Protein AF-A0A2G9TEW6-F1 (afdb_monomer)

Mean predicted aligned error: 16.76 Å

InterPro domains:
  IPR010480 Pepsin inhibitor-3-like repeated domain [PF06394] (20-89)
  IPR038412 Pepsin inhibitor-3 domain superfamily [G3DSA:3.30.1120.50] (28-100)
  IPR051901 Protease Inhibitor I33 [PTHR37969] (2-91)

Sequence (100 aa):
MKLVVLCVLCGIAFAAPRQKRLTVGTIAVTGGVGGSTGCVVTGNVLYANGFRLRELNPSEQQELVNYEKQVADYKAAVKQALKERQESLKSRMAGKKEKA

Foldseek 3Di:
DVVVVVVVVVVVVVPPPPPPPPPPDPPPPPDPPDWPCDWDADPQFIDHRNDTDGGDDPVVVVVVVVVVVVVVVVVVVVVVVVVVVVVVVVVVVVVVVVVD

Secondary structure (DSSP, 8-state):
-HHHHHHHHHHHHHHS-TTSS--SS----S--SS---SEEEETTEEEETTEEEEEPPHHHHHHHHHHHHHHHHHHHHHHHHHHHHHHHHHHHHHHTTTT-

Nearest PDB structures (foldseek):
  3rkl-assembly1_B  TM=4.863E-01  e=4.148E+00  Sulfolobus turreted icosahedral virus 1
  7jil-assembly1_b  TM=5.343E-01  e=8.782E+00  Flavobacterium johnsoniae

Organism: Teladorsagia circumcincta (NCBI:txid45464)

Radius of gyration: 26.25 Å; Cα contacts (8 Å, |Δi|>4): 41; chains: 1; bounding box: 40×62×58 Å

pLDDT: mean 74.44, std 18.37, range [41.94, 94.81]

Solvent-accessible surface area (backbone atoms only — not comparable to full-atom values): 6187 Å² total; per-residue (Å²): 120,73,67,62,57,53,55,52,57,54,50,58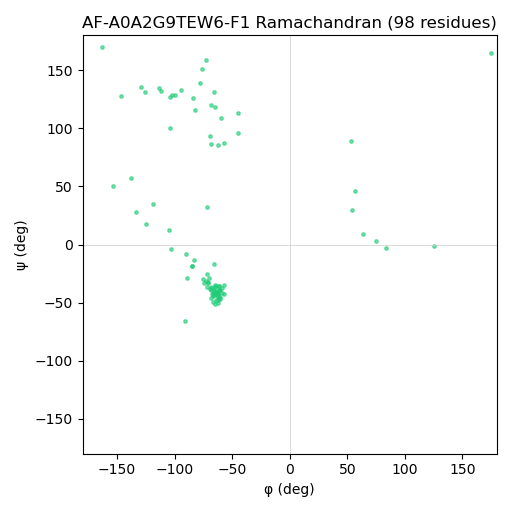,67,68,70,47,79,87,81,78,83,85,79,84,77,76,85,68,70,81,59,77,79,97,53,57,72,48,76,48,76,57,94,62,29,37,24,48,63,78,39,82,74,47,72,60,52,76,68,55,50,52,51,48,55,51,48,54,51,53,51,51,52,49,54,51,52,52,52,51,56,51,48,55,52,50,51,57,49,50,54,57,56,52,66,57,59,77,77,107

Structure (mmCIF, N/CA/C/O backbone):
data_AF-A0A2G9TEW6-F1
#
_entry.id   AF-A0A2G9TEW6-F1
#
loop_
_atom_site.group_PDB
_atom_site.id
_atom_site.type_symbol
_atom_site.label_atom_id
_atom_site.label_alt_id
_atom_site.label_comp_id
_atom_site.label_asym_id
_atom_site.label_entity_id
_atom_site.label_seq_id
_atom_site.pdbx_PDB_ins_code
_atom_site.Cartn_x
_atom_site.Cartn_y
_atom_site.Cartn_z
_atom_site.occupancy
_atom_site.B_iso_or_equiv
_atom_site.auth_seq_id
_atom_site.auth_comp_id
_atom_site.auth_asym_id
_atom_site.auth_atom_id
_atom_site.pdbx_PDB_model_num
ATOM 1 N N . MET A 1 1 ? -26.841 -52.795 30.556 1.00 53.75 1 MET A N 1
ATOM 2 C CA . MET A 1 1 ? -26.117 -52.894 29.263 1.00 53.75 1 MET A CA 1
ATOM 3 C C . MET A 1 1 ? -26.202 -51.643 28.376 1.00 53.75 1 MET A C 1
ATOM 5 O O . MET A 1 1 ? -25.300 -51.443 27.583 1.00 53.75 1 MET A O 1
ATOM 9 N N . LYS A 1 2 ? -27.203 -50.757 28.521 1.00 52.41 2 LYS A N 1
ATOM 10 C CA . LYS A 1 2 ? -27.313 -49.509 27.727 1.00 52.41 2 LYS A CA 1
ATOM 11 C C . LYS A 1 2 ? -26.339 -48.390 28.152 1.00 52.41 2 LYS A C 1
ATOM 13 O O . LYS A 1 2 ? -25.888 -47.623 27.314 1.00 52.41 2 LYS A O 1
ATOM 18 N N . LEU A 1 3 ? -25.962 -48.342 29.434 1.00 57.62 3 LEU A N 1
ATOM 19 C CA . LEU A 1 3 ? -25.036 -47.332 29.978 1.00 57.62 3 LEU A CA 1
ATOM 20 C C . LEU A 1 3 ? -23.574 -47.544 29.546 1.00 57.62 3 LEU A C 1
ATOM 22 O O . LEU A 1 3 ? -22.852 -46.579 29.334 1.00 57.62 3 LEU A O 1
ATOM 26 N N . VAL A 1 4 ? -23.154 -48.797 29.342 1.00 62.66 4 VAL A N 1
ATOM 27 C CA . VAL A 1 4 ? -21.778 -49.122 28.919 1.00 62.66 4 VAL A CA 1
ATOM 28 C C . VAL A 1 4 ? -21.525 -48.672 27.477 1.00 62.66 4 VAL A C 1
ATOM 30 O O . VAL A 1 4 ? -20.475 -48.114 27.181 1.00 62.66 4 VAL A O 1
ATOM 33 N N . VAL A 1 5 ? -22.522 -48.818 26.600 1.00 61.28 5 VAL A N 1
ATOM 34 C CA . VAL A 1 5 ? -22.452 -48.353 25.203 1.00 61.28 5 VAL A CA 1
ATOM 35 C C . VAL A 1 5 ? -22.326 -46.825 25.128 1.00 61.28 5 VAL A C 1
ATOM 37 O O . VAL A 1 5 ? -21.596 -46.302 24.289 1.00 61.28 5 VAL A O 1
ATOM 40 N N . LEU A 1 6 ? -22.976 -46.103 26.046 1.00 62.09 6 LEU A N 1
ATOM 41 C CA . LEU A 1 6 ? -22.962 -44.639 26.087 1.00 62.09 6 LEU A CA 1
ATOM 42 C C . LEU A 1 6 ? -21.603 -44.084 26.554 1.00 62.09 6 LEU A C 1
ATOM 44 O O . LEU A 1 6 ? -21.111 -43.107 25.994 1.00 62.09 6 LEU A O 1
ATOM 48 N N . CYS A 1 7 ? -20.945 -44.756 27.505 1.00 61.34 7 CYS A N 1
ATOM 49 C CA . CYS A 1 7 ? -19.591 -44.396 27.940 1.00 61.34 7 CYS A CA 1
ATOM 50 C C . CYS A 1 7 ? -18.533 -44.656 26.857 1.00 61.34 7 CYS A C 1
ATOM 52 O O . CYS A 1 7 ? -17.616 -43.851 26.692 1.00 61.34 7 CYS A O 1
ATOM 54 N N . VAL A 1 8 ? -18.679 -45.737 26.080 1.00 61.75 8 VAL A N 1
ATOM 55 C CA . VAL A 1 8 ? -17.770 -46.037 24.962 1.00 61.75 8 VAL A CA 1
ATOM 56 C C . VAL A 1 8 ? -17.900 -44.980 23.864 1.00 61.75 8 VAL A C 1
ATOM 58 O O . VAL A 1 8 ? -16.880 -44.468 23.416 1.00 61.75 8 VAL A O 1
ATOM 61 N N . LEU A 1 9 ? -19.121 -44.565 23.502 1.00 59.31 9 LEU A N 1
ATOM 62 C CA . LEU A 1 9 ? -19.362 -43.507 22.507 1.00 59.31 9 LEU A CA 1
ATOM 63 C C . LEU A 1 9 ? -18.778 -42.139 22.914 1.00 59.31 9 LEU A C 1
ATOM 65 O O . LEU A 1 9 ? -18.254 -41.417 22.066 1.00 59.31 9 LEU A O 1
ATOM 69 N N . CYS A 1 10 ? -18.792 -41.799 24.206 1.00 60.78 10 CYS A N 1
ATOM 70 C CA . CYS A 1 10 ? -18.157 -40.576 24.708 1.00 60.78 10 CYS A CA 1
ATOM 71 C C . CYS A 1 10 ? -16.618 -40.640 24.682 1.00 60.78 10 CYS A C 1
ATOM 73 O O . CYS A 1 10 ? -15.970 -39.625 24.422 1.00 60.78 10 CYS A O 1
ATOM 75 N N . GLY A 1 11 ? -16.021 -41.819 24.893 1.00 59.56 11 GLY A N 1
ATOM 76 C CA . GLY A 1 11 ? -14.566 -42.010 24.837 1.00 59.56 11 GLY A CA 1
ATOM 77 C C . GLY A 1 11 ? -13.980 -41.795 23.436 1.00 59.56 11 GLY A C 1
ATOM 78 O O . GLY A 1 11 ? -12.947 -41.143 23.284 1.00 59.56 11 GLY A O 1
ATOM 79 N N . ILE A 1 12 ? -14.680 -42.253 22.393 1.00 59.50 12 ILE A N 1
ATOM 80 C CA . ILE A 1 12 ? -14.260 -42.070 20.989 1.00 59.50 12 ILE A CA 1
ATOM 81 C C . ILE A 1 12 ? -14.367 -40.606 20.531 1.00 59.50 12 ILE A C 1
ATOM 83 O O . ILE A 1 12 ? -13.571 -40.164 19.704 1.00 59.50 12 ILE A O 1
ATOM 87 N N . ALA A 1 13 ? -15.290 -39.822 21.099 1.00 57.59 13 ALA A N 1
ATOM 88 C CA . ALA A 1 13 ? -15.391 -38.386 20.824 1.00 57.59 13 ALA A CA 1
ATOM 89 C C . ALA A 1 13 ? -14.243 -37.569 21.451 1.00 57.59 13 ALA A C 1
ATOM 91 O O . ALA A 1 13 ? -13.904 -36.499 20.944 1.00 57.59 13 ALA A O 1
ATOM 92 N N . PHE A 1 14 ? -13.632 -38.066 22.533 1.00 56.59 14 PHE A N 1
ATOM 93 C CA . PHE A 1 14 ? -12.535 -37.384 23.228 1.00 56.59 14 PHE A CA 1
ATOM 94 C C . PHE A 1 14 ? -11.149 -37.742 22.663 1.00 56.59 14 PHE A C 1
ATOM 96 O O . PHE A 1 14 ? -10.247 -36.909 22.696 1.00 56.59 14 PHE A O 1
ATOM 103 N N . ALA A 1 15 ? -10.993 -38.948 22.103 1.00 57.16 15 ALA A N 1
ATOM 104 C CA . ALA A 1 15 ? -9.741 -39.428 21.509 1.00 57.16 15 ALA A CA 1
ATOM 105 C C . ALA A 1 15 ? -9.585 -39.110 20.007 1.00 57.16 15 ALA A C 1
ATOM 107 O O . ALA A 1 15 ? -8.509 -39.313 19.443 1.00 57.16 15 ALA A O 1
ATOM 108 N N . ALA A 1 16 ? -10.626 -38.601 19.338 1.00 55.81 16 ALA A N 1
ATOM 109 C CA . ALA A 1 16 ? -10.503 -38.134 17.961 1.00 55.81 16 ALA A CA 1
ATOM 110 C C . ALA A 1 16 ? -9.567 -36.905 17.902 1.00 55.81 16 ALA A C 1
ATOM 112 O O . ALA A 1 16 ? -9.757 -35.960 18.674 1.00 55.81 16 ALA A O 1
ATOM 113 N N . PRO A 1 17 ? -8.566 -36.868 16.999 1.00 53.00 17 PRO A N 1
ATOM 114 C CA . PRO A 1 17 ? -7.609 -35.771 16.927 1.00 53.00 17 PRO A CA 1
ATOM 115 C C . PRO A 1 17 ? -8.343 -34.453 16.665 1.00 53.00 17 PRO A C 1
ATOM 117 O O . PRO A 1 17 ? -8.850 -34.186 15.574 1.00 53.00 17 PRO A O 1
ATOM 120 N N . ARG A 1 18 ? -8.379 -33.601 17.692 1.00 57.25 18 ARG A N 1
ATOM 121 C CA . ARG A 1 18 ? -9.046 -32.290 17.743 1.00 57.25 18 ARG A CA 1
ATOM 122 C C . ARG 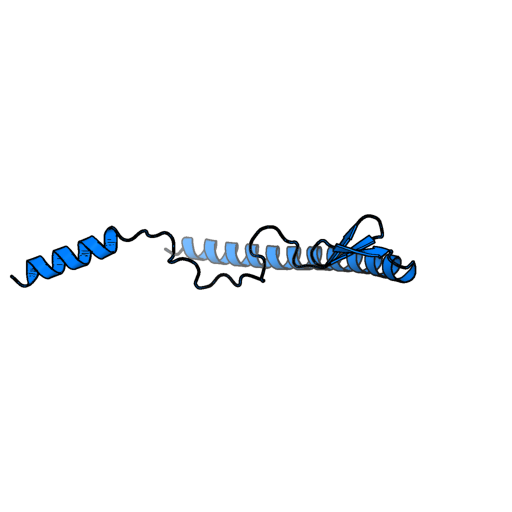A 1 18 ? -8.335 -31.223 16.890 1.00 57.25 18 ARG A C 1
ATOM 124 O O . ARG A 1 18 ? -8.308 -30.056 17.250 1.00 57.25 18 ARG A O 1
ATOM 131 N N . GLN A 1 19 ? -7.719 -31.619 15.777 1.00 52.75 19 GLN A N 1
ATOM 132 C CA . GLN A 1 19 ? -6.849 -30.775 14.948 1.00 52.75 19 GLN A CA 1
ATOM 133 C C . GLN A 1 19 ? -7.523 -30.275 13.661 1.00 52.75 19 GLN A C 1
ATOM 135 O O . GLN A 1 19 ? -6.928 -29.487 12.938 1.00 52.75 19 GLN A O 1
ATOM 140 N N . LYS A 1 20 ? -8.762 -30.688 13.351 1.00 52.69 20 LYS A N 1
ATOM 141 C CA . LYS A 1 20 ? -9.420 -30.319 12.077 1.00 52.69 20 LYS A CA 1
ATOM 142 C C . LYS A 1 20 ? -10.787 -29.640 12.212 1.00 52.69 20 LYS A C 1
ATOM 144 O O . LYS A 1 20 ? -11.539 -29.599 11.248 1.00 52.69 20 LYS A O 1
ATOM 149 N N . ARG A 1 21 ? 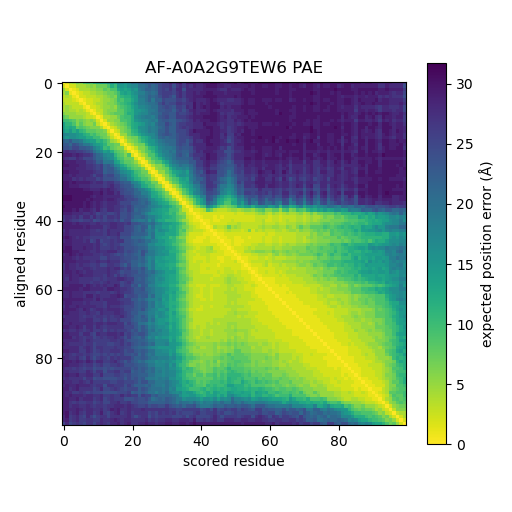-11.136 -29.101 13.388 1.00 52.16 21 ARG A N 1
ATOM 150 C CA . ARG A 1 21 ? -12.463 -28.490 13.635 1.00 52.16 21 ARG A CA 1
ATOM 151 C C . ARG A 1 21 ? -12.426 -27.001 13.999 1.00 52.16 21 ARG A C 1
ATOM 153 O O . ARG A 1 21 ? -13.252 -26.542 14.778 1.00 52.16 21 ARG A O 1
ATOM 160 N N . LEU A 1 22 ? -11.489 -26.260 13.405 1.00 50.91 22 LEU A N 1
ATOM 161 C CA . LEU A 1 22 ? -11.453 -24.792 13.397 1.00 50.91 22 LEU A CA 1
ATOM 162 C C . LEU A 1 22 ? -11.059 -24.275 12.001 1.00 50.91 22 LEU A C 1
ATOM 164 O O . LEU A 1 22 ? -10.066 -23.580 11.842 1.00 50.91 22 LEU A O 1
ATOM 168 N N . THR A 1 23 ? -11.814 -24.636 10.966 1.00 51.09 23 THR A N 1
ATOM 169 C CA . THR A 1 23 ? -11.723 -23.975 9.645 1.00 51.09 23 THR A CA 1
ATOM 170 C C . THR A 1 23 ? -13.100 -23.641 9.079 1.00 51.09 23 THR A C 1
ATOM 172 O O . THR A 1 23 ? -13.293 -23.550 7.873 1.00 51.09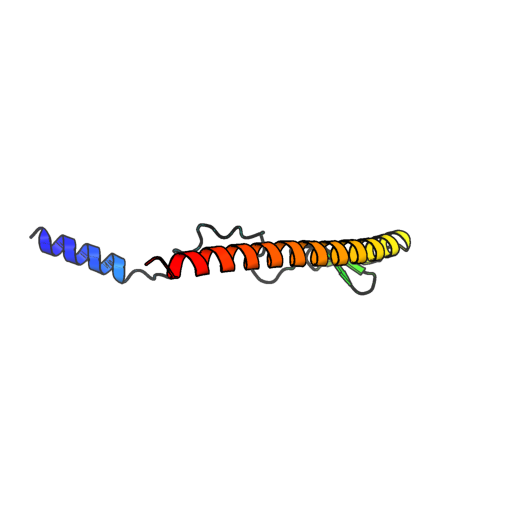 23 THR A O 1
ATOM 175 N N . VAL A 1 24 ? -14.077 -23.420 9.960 1.00 52.84 24 VAL A N 1
ATOM 176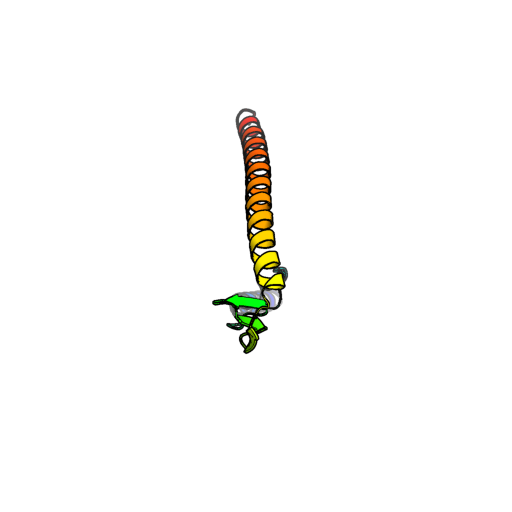 C CA . VAL A 1 24 ? -15.341 -22.786 9.587 1.00 52.84 24 VAL A CA 1
ATOM 177 C C . VAL A 1 24 ? -15.281 -21.357 10.108 1.00 52.84 24 VAL A C 1
ATOM 179 O O . VAL A 1 24 ? -15.464 -21.125 11.299 1.00 52.84 24 VAL A O 1
ATOM 182 N N . GLY A 1 25 ? -14.971 -20.414 9.216 1.00 47.62 25 GLY A N 1
ATOM 183 C CA . GLY A 1 25 ? -15.281 -19.001 9.434 1.00 47.62 25 GLY A CA 1
ATOM 184 C C . GLY A 1 25 ? -14.137 -17.995 9.343 1.00 47.62 25 GLY A C 1
ATOM 185 O O . GLY A 1 25 ? -14.412 -16.806 9.463 1.00 47.62 25 GLY A O 1
ATOM 186 N N . THR A 1 26 ? -12.886 -18.391 9.089 1.00 47.00 26 THR A N 1
ATOM 187 C CA . THR A 1 26 ? -11.937 -17.426 8.522 1.00 47.00 26 THR A CA 1
ATOM 188 C C . THR A 1 26 ? -12.186 -17.380 7.027 1.00 47.00 26 THR A C 1
ATOM 190 O O . THR A 1 26 ? -12.029 -18.371 6.317 1.00 47.00 26 THR A O 1
ATOM 193 N N . ILE A 1 27 ? -12.620 -16.215 6.555 1.00 50.62 27 ILE A N 1
ATOM 194 C CA . ILE A 1 27 ? -12.526 -15.808 5.159 1.00 50.62 27 ILE A CA 1
ATOM 195 C C . ILE A 1 27 ? -11.036 -15.887 4.818 1.00 50.62 27 ILE A C 1
ATOM 197 O O . ILE A 1 27 ? -10.277 -14.941 5.014 1.00 50.62 27 ILE A O 1
ATOM 201 N N . ALA A 1 28 ? -10.589 -17.068 4.405 1.00 41.94 28 ALA A N 1
ATOM 202 C CA . ALA A 1 28 ? -9.328 -17.232 3.731 1.00 41.94 28 ALA A CA 1
ATOM 203 C C . ALA A 1 28 ? -9.535 -16.567 2.375 1.00 41.94 28 ALA A C 1
ATOM 205 O O . ALA A 1 28 ? -10.046 -17.177 1.438 1.00 41.94 28 ALA A O 1
ATOM 206 N N . VAL A 1 29 ? -9.163 -15.288 2.291 1.00 49.03 29 VAL A N 1
ATOM 207 C CA . VAL A 1 29 ? -8.610 -14.759 1.047 1.00 49.03 29 VAL A CA 1
ATOM 208 C C . VAL A 1 29 ? -7.613 -15.819 0.609 1.00 49.03 29 VAL A C 1
ATOM 210 O O . VAL A 1 29 ? -6.690 -16.138 1.354 1.00 49.03 29 VAL A O 1
ATOM 213 N N . THR A 1 30 ? -7.915 -16.473 -0.502 1.00 46.34 30 THR A N 1
ATOM 214 C CA . THR A 1 30 ? -7.173 -17.587 -1.082 1.00 46.34 30 THR A CA 1
ATOM 215 C C . THR A 1 30 ? -5.674 -17.289 -1.064 1.00 46.34 30 THR A C 1
ATOM 217 O O . THR A 1 30 ? -5.143 -16.583 -1.917 1.00 46.34 30 THR A O 1
ATOM 220 N N . GLY A 1 31 ? -5.016 -17.803 -0.034 1.00 46.56 31 GLY A N 1
ATOM 221 C CA . GLY A 1 31 ? -3.613 -17.603 0.302 1.00 46.56 31 GLY A CA 1
ATOM 222 C C . GLY A 1 31 ? -3.146 -18.815 1.097 1.00 46.56 31 GLY A C 1
ATOM 223 O O . GLY A 1 31 ? -2.644 -18.702 2.211 1.00 46.56 31 GLY A O 1
ATOM 224 N N . GLY A 1 32 ? -3.417 -20.005 0.557 1.00 42.94 32 GLY A N 1
ATOM 225 C CA . GLY A 1 32 ? -2.780 -21.225 1.018 1.00 42.94 32 GLY A CA 1
ATOM 226 C C . GLY A 1 32 ? -1.303 -21.169 0.644 1.00 42.94 32 GLY A C 1
ATOM 227 O O . GLY A 1 32 ? -0.978 -21.075 -0.530 1.00 42.94 32 GLY A O 1
ATOM 228 N N . VAL A 1 33 ? -0.439 -21.226 1.657 1.00 45.53 33 VAL A N 1
ATOM 229 C CA . VAL A 1 33 ? 0.963 -21.662 1.575 1.00 45.53 33 VAL A CA 1
ATOM 230 C C . VAL A 1 33 ? 1.810 -20.937 0.512 1.00 45.53 33 VAL A C 1
ATOM 232 O O . VAL A 1 33 ? 1.990 -21.401 -0.605 1.00 45.53 33 VAL A O 1
ATOM 235 N N . GLY A 1 34 ? 2.421 -19.818 0.907 1.00 50.16 34 GLY A N 1
ATOM 236 C CA . GLY A 1 34 ? 3.718 -19.389 0.362 1.00 50.16 34 GLY A CA 1
ATOM 237 C C . GLY A 1 34 ? 3.760 -18.785 -1.047 1.00 50.16 34 GLY A C 1
ATOM 238 O O . GLY A 1 34 ? 4.847 -18.455 -1.507 1.00 50.16 34 GLY A O 1
ATOM 239 N N . GLY A 1 35 ? 2.628 -18.595 -1.723 1.00 49.50 35 GLY A N 1
ATOM 240 C CA . GLY A 1 35 ? 2.547 -17.805 -2.953 1.00 49.50 35 GLY A CA 1
ATOM 241 C C . GLY A 1 35 ? 1.928 -16.444 -2.664 1.00 49.50 35 GLY A C 1
ATOM 242 O O . GLY A 1 35 ? 0.847 -16.385 -2.086 1.00 49.50 35 GLY A O 1
ATOM 243 N N . SER A 1 36 ? 2.582 -15.347 -3.057 1.00 53.56 36 SER A N 1
ATOM 244 C CA . SER A 1 36 ? 1.921 -14.037 -3.129 1.00 53.56 36 SER A CA 1
ATOM 245 C C . SER A 1 36 ? 0.799 -14.117 -4.162 1.00 53.56 36 SER A C 1
ATOM 247 O O . SER A 1 36 ? 1.025 -13.802 -5.323 1.00 53.56 36 SER A O 1
ATOM 249 N N . THR A 1 37 ? -0.399 -14.558 -3.781 1.00 58.66 37 THR A N 1
ATOM 250 C CA . THR A 1 37 ? -1.608 -14.346 -4.579 1.00 58.66 37 THR A CA 1
ATOM 251 C C . THR A 1 37 ? -1.915 -12.855 -4.546 1.00 58.66 37 THR A C 1
ATOM 253 O O . THR A 1 37 ? -2.612 -12.345 -3.672 1.00 58.66 37 THR A O 1
ATOM 256 N N . GLY A 1 38 ? -1.288 -12.132 -5.465 1.00 74.69 38 GLY A N 1
ATOM 257 C CA . GLY A 1 38 ? -1.336 -10.685 -5.539 1.00 74.69 38 GLY A CA 1
ATOM 258 C C . GLY A 1 38 ? -0.413 -10.141 -6.622 1.00 74.69 38 GLY A C 1
ATOM 259 O O . GLY A 1 38 ? 0.465 -10.838 -7.140 1.00 74.69 38 GLY A O 1
ATOM 260 N N . CYS A 1 39 ? -0.634 -8.874 -6.950 1.00 85.69 39 CYS A N 1
ATOM 261 C CA . CYS A 1 39 ? 0.255 -8.089 -7.790 1.00 85.69 39 CYS A CA 1
ATOM 262 C C . CYS A 1 39 ? 1.126 -7.215 -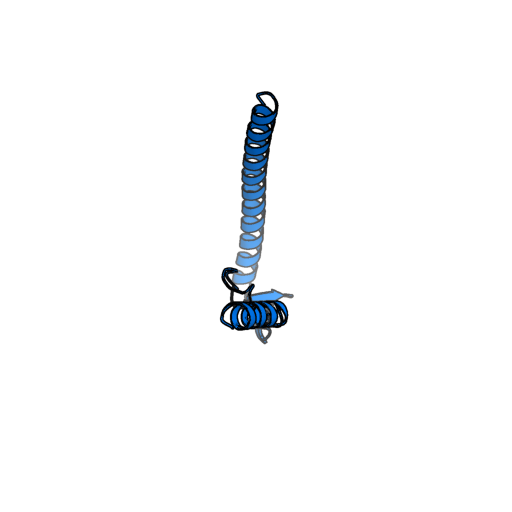6.887 1.00 85.69 39 CYS A C 1
ATOM 264 O O . CYS A 1 39 ? 0.605 -6.512 -6.021 1.00 85.69 39 CYS A O 1
ATOM 266 N N . VAL A 1 40 ? 2.441 -7.263 -7.078 1.00 88.38 40 VAL A N 1
ATOM 267 C CA . VAL A 1 40 ? 3.410 -6.481 -6.307 1.00 88.38 40 VAL A CA 1
ATOM 268 C C . VAL A 1 40 ? 4.332 -5.763 -7.276 1.00 88.38 40 VAL A C 1
ATOM 270 O O . VAL A 1 40 ? 4.807 -6.353 -8.243 1.00 88.38 40 VAL A O 1
ATOM 273 N N . VAL A 1 41 ? 4.592 -4.487 -7.013 1.00 90.19 41 VAL A N 1
ATOM 274 C CA . VAL A 1 41 ? 5.588 -3.710 -7.750 1.00 90.19 41 VAL A CA 1
ATOM 275 C C . VAL A 1 41 ? 6.841 -3.601 -6.892 1.00 90.19 41 VAL A C 1
ATOM 277 O O . VAL A 1 41 ? 6.771 -3.252 -5.716 1.00 90.19 41 VAL A O 1
ATOM 280 N N . THR A 1 42 ? 8.003 -3.933 -7.447 1.00 87.06 42 THR A N 1
ATOM 281 C CA . THR A 1 42 ? 9.291 -3.802 -6.752 1.00 87.06 42 THR A CA 1
ATOM 282 C C . THR A 1 42 ? 10.373 -3.447 -7.758 1.00 87.06 42 THR A C 1
ATOM 284 O O . THR A 1 42 ? 10.507 -4.119 -8.777 1.00 87.06 42 THR A O 1
ATOM 287 N N . GLY A 1 43 ? 11.138 -2.386 -7.486 1.00 84.56 43 GLY A N 1
ATOM 288 C CA . GLY A 1 43 ? 12.240 -1.964 -8.357 1.00 84.56 43 GLY A CA 1
ATOM 289 C C . GLY A 1 43 ? 11.799 -1.686 -9.796 1.00 84.56 43 GLY A C 1
ATOM 290 O O . GLY A 1 43 ? 12.426 -2.175 -10.726 1.00 84.56 43 GLY A O 1
ATOM 291 N N . ASN A 1 44 ? 10.691 -0.957 -9.970 1.00 90.06 44 ASN A N 1
ATOM 292 C CA . ASN A 1 44 ? 10.067 -0.661 -11.266 1.00 90.06 44 ASN A CA 1
ATOM 293 C C . ASN A 1 44 ? 9.523 -1.877 -12.045 1.00 90.06 44 ASN A C 1
ATOM 295 O O . ASN A 1 44 ? 9.126 -1.749 -13.198 1.00 90.06 44 ASN A O 1
ATOM 299 N N . VAL A 1 45 ? 9.474 -3.063 -11.440 1.00 91.06 45 VAL A N 1
ATOM 300 C CA . VAL A 1 45 ? 8.992 -4.282 -12.093 1.00 91.06 45 VAL A CA 1
ATOM 301 C C . VAL A 1 45 ? 7.679 -4.724 -11.461 1.00 91.06 45 VAL A C 1
ATOM 303 O O . VAL A 1 45 ? 7.565 -4.800 -10.237 1.00 91.06 45 VAL A O 1
ATOM 306 N N . LEU A 1 46 ? 6.695 -5.037 -12.304 1.00 89.94 46 LEU A N 1
ATOM 307 C CA . LEU A 1 46 ? 5.434 -5.646 -11.908 1.00 89.94 46 LEU A CA 1
ATOM 308 C C . LEU A 1 46 ? 5.596 -7.164 -11.815 1.00 89.94 46 LEU A C 1
ATOM 310 O O . LEU A 1 46 ? 5.975 -7.830 -12.785 1.00 89.94 46 LEU A O 1
ATOM 314 N N . TYR A 1 47 ? 5.230 -7.701 -10.660 1.00 89.88 47 TYR A N 1
ATOM 315 C CA . TYR A 1 47 ? 5.123 -9.125 -10.400 1.00 89.88 47 TYR A CA 1
ATOM 316 C C . TYR A 1 47 ? 3.662 -9.489 -10.164 1.00 89.88 47 TYR A C 1
ATOM 318 O O . TYR A 1 47 ? 2.981 -8.813 -9.397 1.00 89.88 47 TYR A O 1
ATOM 326 N N . ALA A 1 48 ? 3.181 -10.571 -10.770 1.00 88.19 48 ALA A N 1
ATOM 327 C CA . ALA A 1 48 ? 1.886 -11.155 -10.425 1.00 88.19 48 ALA A CA 1
ATOM 328 C C . ALA A 1 48 ? 2.071 -12.623 -10.084 1.00 88.19 48 ALA A C 1
ATOM 330 O O . ALA A 1 48 ? 2.724 -13.357 -10.827 1.00 88.19 48 ALA A O 1
ATOM 331 N N . ASN A 1 49 ? 1.514 -13.054 -8.953 1.00 85.19 49 ASN A N 1
ATOM 332 C CA . ASN A 1 49 ? 1.647 -14.434 -8.479 1.00 85.19 49 ASN A CA 1
ATOM 333 C C . ASN A 1 49 ? 3.114 -14.898 -8.366 1.00 85.19 49 ASN A C 1
ATOM 335 O O . ASN A 1 49 ? 3.417 -16.073 -8.546 1.00 85.19 49 ASN A O 1
ATOM 339 N N . GLY A 1 50 ? 4.032 -13.959 -8.103 1.00 81.69 50 GLY A N 1
ATOM 340 C CA . GLY A 1 50 ? 5.476 -14.206 -8.030 1.00 81.69 50 GLY A CA 1
ATOM 341 C C . GLY A 1 50 ? 6.224 -14.203 -9.371 1.00 81.69 50 GLY A C 1
ATOM 342 O O . GLY A 1 50 ? 7.448 -14.296 -9.367 1.00 81.69 50 GLY A O 1
ATOM 343 N N . PHE A 1 51 ? 5.545 -14.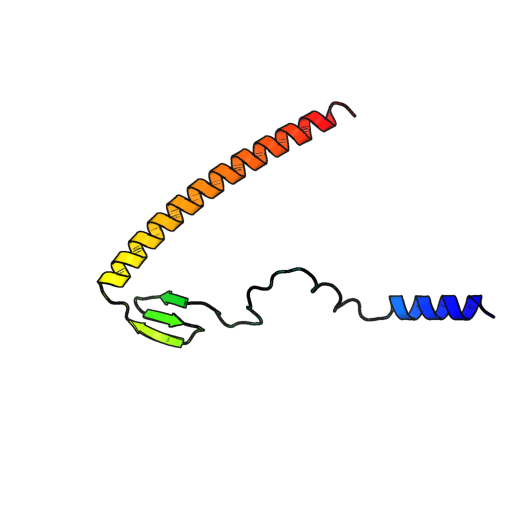047 -10.510 1.00 85.94 51 PHE A N 1
ATOM 344 C CA . PHE A 1 51 ? 6.187 -13.996 -11.827 1.00 85.94 51 PHE A CA 1
ATOM 345 C C . PHE A 1 51 ? 6.463 -12.562 -12.268 1.00 85.94 51 PHE A C 1
ATOM 347 O O . PHE A 1 51 ? 5.565 -11.721 -12.212 1.00 85.94 51 PHE A O 1
ATOM 354 N N . ARG A 1 52 ? 7.682 -12.292 -12.761 1.00 89.69 52 ARG A N 1
ATOM 355 C CA . ARG A 1 52 ? 8.015 -11.025 -13.430 1.00 89.69 52 ARG A CA 1
ATOM 356 C C . ARG A 1 52 ? 7.198 -10.914 -14.711 1.00 89.69 52 ARG A C 1
ATOM 358 O O . ARG A 1 52 ? 7.376 -11.716 -15.622 1.00 89.69 52 ARG A O 1
ATOM 365 N N . LEU A 1 53 ? 6.350 -9.897 -14.787 1.00 88.94 53 LEU A N 1
ATOM 366 C CA . LEU A 1 53 ? 5.570 -9.595 -15.982 1.00 88.94 53 LEU A CA 1
ATOM 367 C C . LEU A 1 53 ? 6.334 -8.627 -16.880 1.00 88.94 53 LEU A C 1
ATOM 369 O O . LEU A 1 53 ? 6.730 -8.971 -17.989 1.00 88.94 53 LEU A O 1
ATOM 373 N N . ARG A 1 54 ? 6.541 -7.402 -16.391 1.00 92.94 54 ARG A N 1
ATOM 374 C CA . ARG A 1 54 ? 7.143 -6.305 -17.155 1.00 92.94 54 ARG A CA 1
ATOM 375 C C . ARG A 1 54 ? 7.618 -5.182 -16.244 1.00 92.94 54 ARG A C 1
ATOM 377 O O . ARG A 1 54 ? 7.283 -5.154 -15.063 1.00 92.94 54 ARG A O 1
ATOM 384 N N . GLU A 1 55 ? 8.357 -4.247 -16.821 1.00 92.75 55 GLU A N 1
ATOM 385 C CA . GLU A 1 55 ? 8.643 -2.963 -16.184 1.00 92.75 55 GLU A CA 1
ATOM 386 C C . GLU A 1 55 ? 7.435 -2.024 -16.260 1.00 92.75 55 GLU A C 1
ATOM 388 O O . GLU A 1 55 ? 6.599 -2.130 -17.167 1.00 92.75 55 GLU A O 1
ATOM 393 N N . LEU A 1 56 ? 7.321 -1.140 -15.269 1.00 90.50 56 LEU A N 1
ATOM 394 C CA . LEU A 1 56 ? 6.317 -0.087 -15.245 1.00 90.50 56 LEU A CA 1
ATOM 395 C C . LEU A 1 56 ? 6.731 1.049 -16.171 1.00 90.50 56 LEU A C 1
ATOM 397 O O . LEU A 1 56 ? 7.882 1.503 -16.169 1.00 90.50 56 LEU A O 1
ATOM 401 N N . ASN A 1 57 ? 5.741 1.559 -16.892 1.00 94.00 57 ASN A N 1
ATOM 402 C CA . ASN A 1 57 ? 5.896 2.759 -17.692 1.00 94.00 57 ASN A CA 1
ATOM 403 C C . ASN A 1 57 ? 5.965 4.007 -16.793 1.00 94.00 57 ASN A C 1
ATOM 405 O O . ASN A 1 57 ? 5.454 3.990 -15.670 1.00 94.00 57 ASN A O 1
ATOM 409 N N . PRO A 1 58 ? 6.524 5.129 -17.283 1.00 92.31 58 PRO A N 1
ATOM 410 C CA . PRO A 1 58 ? 6.649 6.357 -16.494 1.00 92.31 58 PRO A CA 1
ATOM 411 C C . PRO A 1 58 ? 5.314 6.896 -15.958 1.00 92.31 58 PRO A C 1
ATOM 413 O O . PRO A 1 58 ? 5.260 7.416 -14.845 1.00 92.31 58 PRO A O 1
ATOM 416 N N . SER A 1 59 ? 4.224 6.740 -16.715 1.00 93.06 59 SER A N 1
ATOM 417 C CA . SER A 1 59 ? 2.878 7.127 -16.271 1.00 93.06 59 SER A CA 1
ATOM 418 C C . SER A 1 59 ? 2.395 6.283 -15.087 1.00 93.06 59 SER A C 1
ATOM 420 O O . SER A 1 59 ? 1.879 6.817 -14.112 1.00 93.06 59 SER A O 1
ATOM 422 N N . GLU A 1 60 ? 2.630 4.971 -15.126 1.00 89.56 60 GLU A N 1
ATOM 423 C CA . GLU A 1 60 ? 2.220 4.029 -14.076 1.00 89.56 60 GLU A CA 1
ATOM 424 C C . GLU A 1 60 ? 3.045 4.209 -12.800 1.00 89.56 60 GLU A C 1
ATOM 426 O O . GLU A 1 60 ? 2.540 4.036 -11.694 1.00 89.56 60 GLU A O 1
ATOM 431 N N . GLN A 1 61 ? 4.314 4.600 -12.938 1.00 90.69 61 GLN A N 1
ATOM 432 C CA . GLN A 1 61 ? 5.139 4.997 -11.798 1.00 90.69 61 GLN A CA 1
ATOM 433 C C . GLN A 1 61 ? 4.553 6.233 -11.104 1.00 90.69 61 GLN A C 1
ATOM 435 O O . GLN A 1 61 ? 4.478 6.272 -9.878 1.00 90.69 61 GLN A O 1
ATOM 440 N N . GLN A 1 62 ? 4.088 7.224 -11.871 1.00 93.00 62 GLN A N 1
ATOM 441 C CA . GLN A 1 62 ? 3.406 8.397 -11.316 1.00 93.00 62 GLN A CA 1
ATOM 442 C C . GLN A 1 62 ? 2.100 8.029 -10.606 1.00 93.00 62 GLN A C 1
ATOM 444 O O . GLN A 1 62 ? 1.826 8.529 -9.513 1.00 93.00 62 GLN A O 1
ATOM 449 N N . GLU A 1 63 ? 1.310 7.128 -11.189 1.00 90.94 63 GLU A N 1
ATOM 450 C CA . GLU A 1 63 ? 0.100 6.603 -10.552 1.00 90.94 63 GLU A CA 1
ATOM 451 C C . GLU A 1 63 ? 0.411 5.872 -9.244 1.00 90.94 63 GLU A C 1
ATOM 453 O O . GLU A 1 63 ? -0.305 6.062 -8.262 1.00 90.94 63 GLU A O 1
ATOM 458 N N . LEU A 1 64 ? 1.506 5.106 -9.193 1.00 90.25 64 LEU A N 1
ATOM 459 C CA . LEU A 1 64 ? 1.932 4.407 -7.983 1.00 90.25 64 LEU A CA 1
ATOM 460 C C . LEU A 1 64 ? 2.265 5.386 -6.850 1.00 90.25 64 LEU A C 1
ATOM 462 O O . LEU A 1 64 ? 1.799 5.192 -5.730 1.00 90.25 64 LEU A O 1
ATOM 466 N N . VAL A 1 65 ? 2.988 6.475 -7.137 1.00 91.81 65 VAL A N 1
ATOM 467 C CA . VAL A 1 65 ? 3.294 7.514 -6.133 1.00 91.81 65 VAL A CA 1
ATOM 468 C C . VAL A 1 65 ? 2.014 8.182 -5.622 1.00 91.81 65 VAL A C 1
ATOM 470 O O . VAL A 1 65 ? 1.844 8.397 -4.418 1.00 91.81 65 VAL A O 1
ATOM 473 N N . ASN A 1 66 ? 1.078 8.487 -6.522 1.00 94.69 66 ASN A N 1
ATOM 474 C CA . ASN A 1 66 ? -0.209 9.066 -6.140 1.00 94.69 66 ASN A CA 1
ATOM 475 C C . ASN A 1 66 ? -1.028 8.100 -5.274 1.00 94.69 66 ASN A C 1
ATOM 477 O O . ASN A 1 66 ? -1.604 8.509 -4.264 1.00 94.69 66 ASN A O 1
ATOM 481 N N . TYR A 1 67 ? -1.046 6.819 -5.639 1.00 92.06 67 TYR A N 1
ATOM 482 C CA . TYR A 1 67 ? -1.703 5.768 -4.875 1.00 92.06 67 TYR A CA 1
ATOM 483 C C . TYR A 1 67 ? -1.094 5.620 -3.477 1.00 92.06 67 TYR A C 1
ATOM 485 O O . TYR A 1 67 ? -1.830 5.588 -2.491 1.00 92.06 67 TYR A O 1
ATOM 493 N N . GLU A 1 68 ? 0.235 5.596 -3.355 1.00 90.50 68 GLU A N 1
ATOM 494 C CA . GLU A 1 68 ? 0.923 5.516 -2.061 1.00 90.50 68 GLU A CA 1
ATOM 495 C C . GLU A 1 68 ? 0.520 6.658 -1.126 1.00 90.50 68 GLU A C 1
ATOM 497 O O . GLU A 1 68 ? 0.222 6.421 0.050 1.00 90.50 68 GLU A O 1
ATOM 502 N N . LYS A 1 69 ? 0.427 7.881 -1.661 1.00 94.81 69 LYS A N 1
ATOM 503 C CA . LYS A 1 69 ? -0.033 9.050 -0.909 1.00 94.81 69 LYS A CA 1
ATOM 504 C C . LYS A 1 69 ? -1.477 8.887 -0.430 1.00 94.81 69 LYS A C 1
ATOM 506 O O . LYS A 1 69 ? -1.750 9.029 0.759 1.00 94.81 69 LYS A O 1
ATOM 511 N N . GLN A 1 70 ? -2.390 8.514 -1.326 1.00 93.94 70 GLN A N 1
ATOM 512 C CA . GLN A 1 70 ? -3.803 8.317 -0.983 1.00 93.94 70 GLN A CA 1
ATOM 513 C C . GLN A 1 70 ? -3.999 7.205 0.052 1.00 93.94 70 GLN A C 1
ATOM 515 O O . GLN A 1 70 ? -4.808 7.337 0.971 1.00 93.94 70 GLN A O 1
ATOM 520 N N . VAL A 1 71 ? -3.239 6.114 -0.054 1.00 92.38 71 VAL A N 1
ATOM 521 C CA . VAL A 1 71 ? -3.287 5.020 0.920 1.00 92.38 71 VAL A CA 1
ATOM 522 C C . VAL A 1 71 ? -2.742 5.460 2.276 1.00 92.38 71 VAL A C 1
ATOM 524 O O . VAL A 1 71 ? -3.278 5.034 3.302 1.00 92.38 71 VAL A O 1
ATOM 527 N N . ALA A 1 72 ? -1.696 6.288 2.315 1.00 94.38 72 ALA A N 1
ATOM 528 C CA . ALA A 1 72 ? -1.177 6.837 3.564 1.00 94.38 72 ALA A CA 1
ATOM 529 C C . ALA A 1 72 ? -2.229 7.713 4.265 1.00 94.38 72 ALA A C 1
ATOM 531 O O . ALA A 1 72 ? -2.514 7.489 5.447 1.00 94.38 72 ALA A O 1
ATOM 532 N N . ASP A 1 73 ? -2.865 8.619 3.521 1.00 94.69 73 ASP A N 1
ATOM 533 C CA . ASP A 1 73 ? -3.918 9.505 4.027 1.00 94.69 73 ASP A CA 1
ATOM 534 C C . ASP A 1 73 ? -5.133 8.703 4.516 1.00 94.69 73 ASP A C 1
ATOM 536 O O . ASP A 1 73 ? -5.620 8.895 5.634 1.00 94.69 73 ASP A O 1
ATOM 540 N N . TYR A 1 74 ? -5.570 7.714 3.732 1.00 93.62 74 TYR A N 1
ATOM 541 C CA . TYR A 1 74 ? -6.659 6.817 4.110 1.00 93.62 74 TYR A CA 1
ATOM 542 C C . TYR A 1 74 ? -6.339 6.028 5.387 1.00 93.62 74 TYR A C 1
ATOM 544 O O . TYR A 1 74 ? -7.152 5.970 6.312 1.00 93.62 74 TYR A O 1
ATOM 552 N N . LYS A 1 75 ? -5.135 5.448 5.492 1.00 91.88 75 LYS A N 1
ATOM 553 C CA . LYS A 1 75 ? -4.700 4.721 6.697 1.00 91.88 75 LYS A CA 1
ATOM 554 C C . LYS A 1 75 ? -4.664 5.629 7.925 1.00 91.88 75 LYS A C 1
ATOM 556 O O . LYS A 1 75 ? -4.973 5.158 9.023 1.00 91.88 75 LYS A O 1
ATOM 561 N N . ALA A 1 76 ? -4.286 6.897 7.766 1.00 93.94 76 ALA A N 1
ATOM 562 C CA . ALA A 1 76 ? -4.294 7.872 8.850 1.00 93.94 76 ALA A CA 1
ATOM 563 C C . ALA A 1 76 ? -5.726 8.175 9.321 1.00 93.94 76 ALA A C 1
ATOM 565 O O . ALA A 1 76 ? -6.007 8.043 10.515 1.00 93.94 76 ALA A O 1
ATOM 566 N N . ALA A 1 77 ? -6.637 8.469 8.391 1.00 92.75 77 ALA A N 1
ATOM 567 C CA . ALA A 1 77 ? -8.042 8.740 8.693 1.00 92.75 77 ALA A CA 1
ATOM 568 C C . ALA A 1 77 ? -8.732 7.540 9.368 1.00 92.75 77 ALA A C 1
ATOM 570 O O . ALA A 1 77 ? -9.385 7.682 10.402 1.00 92.75 77 ALA A O 1
ATOM 571 N N . VAL A 1 78 ? -8.519 6.326 8.848 1.00 94.31 78 VAL A N 1
ATOM 572 C CA . VAL A 1 78 ? -9.073 5.100 9.443 1.00 94.31 78 VAL A CA 1
ATOM 573 C C . VAL A 1 78 ? -8.520 4.868 10.849 1.00 94.31 78 VAL A C 1
ATOM 575 O O . VAL A 1 78 ? -9.279 4.527 11.756 1.00 94.31 78 VAL A O 1
ATOM 578 N N . LYS A 1 79 ? -7.217 5.082 11.078 1.00 92.88 79 LYS A N 1
ATOM 579 C CA . LYS A 1 79 ? -6.634 4.964 12.424 1.00 92.88 79 LYS A CA 1
ATOM 580 C C . LYS A 1 79 ? -7.255 5.949 13.412 1.00 92.88 79 LYS A C 1
ATOM 582 O O . LYS A 1 79 ? -7.459 5.567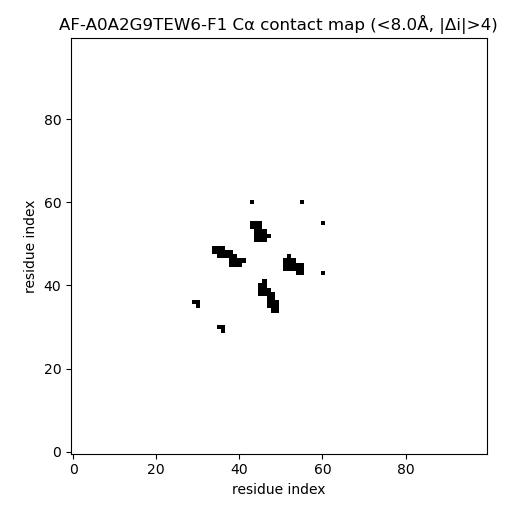 14.561 1.00 92.88 79 LYS A O 1
ATOM 587 N N . GLN A 1 80 ? -7.539 7.182 12.997 1.00 91.88 80 GLN A N 1
ATOM 588 C CA . GLN A 1 80 ? -8.196 8.174 13.853 1.00 91.88 80 GLN A CA 1
ATOM 589 C C . GLN A 1 80 ? -9.620 7.738 14.211 1.00 91.88 80 GLN A C 1
ATOM 591 O O . GLN A 1 80 ? -9.927 7.599 15.394 1.00 91.88 80 GLN A O 1
ATOM 596 N N . ALA A 1 81 ? -10.429 7.372 13.214 1.00 90.88 81 ALA A N 1
ATOM 597 C CA . ALA A 1 81 ? -11.796 6.899 13.436 1.00 90.88 81 ALA A CA 1
ATOM 598 C C . ALA A 1 81 ? -11.855 5.654 14.346 1.00 90.88 81 ALA A C 1
ATOM 600 O O . ALA A 1 81 ? -12.740 5.518 15.194 1.00 90.88 81 ALA A O 1
ATOM 601 N N . LEU A 1 82 ? -10.892 4.734 14.207 1.00 92.56 82 LEU A N 1
ATOM 602 C CA . LEU A 1 82 ? -10.795 3.560 15.075 1.00 92.56 82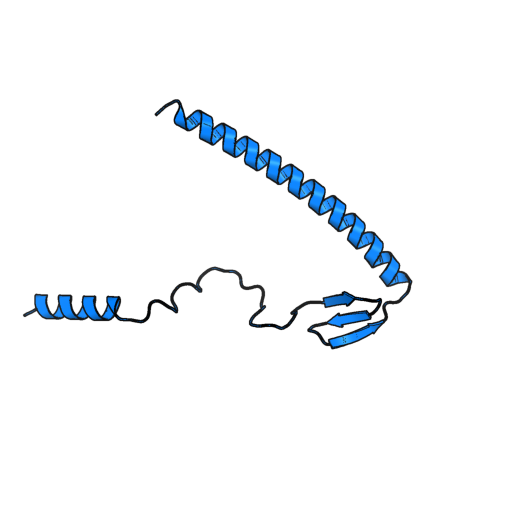 LEU A CA 1
ATOM 603 C C . LEU A 1 82 ? -10.412 3.923 16.514 1.00 92.56 82 LEU A C 1
ATOM 605 O O . LEU A 1 82 ? -10.966 3.331 17.441 1.00 92.56 82 LEU A O 1
ATOM 609 N N . LYS A 1 83 ? -9.509 4.891 16.717 1.00 92.00 83 LYS A N 1
ATOM 610 C CA . LYS A 1 83 ? -9.133 5.365 18.058 1.00 92.00 83 LYS A CA 1
ATOM 611 C C . LYS A 1 83 ? -10.313 6.016 18.776 1.00 92.00 83 LYS A C 1
ATOM 613 O O . LYS A 1 83 ? -10.617 5.617 19.895 1.00 92.00 83 LYS A O 1
ATOM 618 N N . GLU A 1 84 ? -11.035 6.918 18.118 1.00 91.69 84 GLU A N 1
ATOM 619 C CA . GLU A 1 84 ? -12.231 7.567 18.679 1.00 91.69 84 GLU A CA 1
ATOM 620 C C . GLU A 1 84 ? -13.312 6.541 19.054 1.00 91.69 84 GLU A C 1
ATOM 622 O O . GLU A 1 84 ? -13.927 6.585 20.128 1.00 91.69 84 GLU A O 1
ATOM 627 N N . ARG A 1 85 ? -13.516 5.538 18.191 1.00 88.38 85 ARG A N 1
ATOM 628 C CA . ARG A 1 85 ? -14.433 4.432 18.475 1.00 88.38 85 ARG A CA 1
ATOM 629 C C . ARG A 1 85 ? -13.960 3.591 19.661 1.00 88.38 85 ARG A C 1
ATOM 631 O O . ARG A 1 85 ? -14.771 3.185 20.488 1.00 88.38 85 ARG A O 1
ATOM 638 N N . GLN A 1 86 ? -12.663 3.332 19.776 1.00 89.88 86 GLN A N 1
ATOM 639 C CA . GLN A 1 86 ? -12.103 2.580 20.895 1.00 89.88 86 GLN A CA 1
ATOM 640 C C . GLN A 1 86 ? -12.235 3.345 22.220 1.00 89.88 86 GLN A C 1
ATOM 642 O O . GLN A 1 86 ? -12.600 2.750 23.235 1.00 89.88 86 GLN A O 1
ATOM 647 N N . GLU A 1 87 ? -11.992 4.654 22.219 1.00 89.88 87 GLU A N 1
ATOM 648 C CA . GLU A 1 87 ? -12.120 5.516 23.397 1.00 89.88 87 GLU A CA 1
ATOM 649 C C . GLU A 1 87 ? -13.575 5.640 23.861 1.00 89.88 87 GLU A C 1
ATOM 651 O O . GLU A 1 87 ? -13.860 5.457 25.047 1.00 89.88 87 GLU A O 1
ATOM 656 N N . SER A 1 88 ? -14.514 5.839 22.932 1.00 87.25 88 SER A N 1
ATOM 657 C CA . SER A 1 88 ? -15.950 5.861 23.241 1.00 87.25 88 SER A CA 1
ATOM 658 C C . SER A 1 88 ? -16.482 4.510 23.732 1.00 87.25 88 SER A C 1
ATOM 660 O O . SER A 1 88 ? -17.343 4.463 24.611 1.00 87.25 88 SER A O 1
ATOM 662 N N . LEU A 1 89 ? -15.965 3.382 23.232 1.00 86.81 89 LEU A N 1
ATOM 663 C CA . LEU A 1 89 ? -16.286 2.073 23.808 1.00 86.81 89 LEU A CA 1
ATOM 664 C C . LEU A 1 89 ? -15.698 1.927 25.216 1.00 86.81 89 LEU A C 1
ATOM 666 O O . LEU A 1 89 ? -16.382 1.438 26.117 1.00 86.81 89 LEU A O 1
ATOM 670 N N . LYS A 1 90 ? -14.453 2.361 25.431 1.00 87.62 90 LYS A N 1
ATOM 671 C CA . LYS A 1 90 ? -13.779 2.261 26.731 1.00 87.62 90 LYS A CA 1
ATOM 672 C C . LYS A 1 90 ? -14.498 3.078 27.808 1.00 87.62 90 LYS A C 1
ATOM 674 O O . LYS A 1 90 ? -14.692 2.560 28.907 1.00 87.62 90 LYS A O 1
ATOM 679 N N . SER A 1 91 ? -14.955 4.292 27.499 1.00 86.25 91 SER A N 1
ATOM 680 C CA . SER A 1 91 ? -15.718 5.126 28.440 1.00 86.25 91 SER A CA 1
ATOM 681 C C . SER A 1 91 ? -17.073 4.505 28.805 1.00 86.25 91 SER A C 1
ATOM 683 O O . SER A 1 91 ? -17.438 4.459 29.980 1.00 86.25 91 SER A O 1
ATOM 685 N N . ARG A 1 92 ? -17.782 3.914 27.833 1.00 83.69 92 ARG A N 1
ATOM 686 C CA . ARG A 1 92 ? -19.040 3.179 28.075 1.00 83.69 92 ARG A CA 1
ATOM 687 C C . ARG A 1 92 ? -18.843 1.929 28.931 1.00 83.69 92 ARG A C 1
ATOM 689 O O . ARG A 1 92 ? -19.705 1.603 29.743 1.00 83.69 92 ARG A O 1
ATOM 696 N N . MET A 1 93 ? -17.724 1.228 28.758 1.00 81.44 93 MET A N 1
ATOM 697 C CA . MET A 1 93 ? -17.397 0.039 29.550 1.00 81.44 93 MET A CA 1
ATOM 698 C C . MET A 1 93 ? -16.957 0.391 30.976 1.00 81.44 93 MET A C 1
ATOM 700 O O . MET A 1 93 ? -17.274 -0.354 31.901 1.00 81.44 93 MET A O 1
ATOM 704 N N . ALA A 1 94 ? -16.280 1.525 31.173 1.00 80.00 94 ALA A N 1
ATOM 705 C CA . ALA A 1 94 ? -15.916 2.022 32.499 1.00 80.00 94 ALA A CA 1
ATOM 706 C C . ALA A 1 94 ? -17.152 2.464 33.303 1.00 80.00 94 ALA A C 1
ATOM 708 O O . ALA A 1 94 ? -17.332 2.017 34.432 1.00 80.00 94 ALA A O 1
ATOM 709 N N . GLY A 1 95 ? -18.073 3.223 32.696 1.00 66.44 95 GLY A N 1
ATOM 710 C CA . GLY A 1 95 ? -19.303 3.675 33.366 1.00 66.44 95 GLY A CA 1
ATOM 711 C C . GLY A 1 95 ? -20.288 2.556 33.736 1.00 66.44 95 GLY A C 1
ATOM 712 O O . GLY A 1 95 ? -21.173 2.758 34.564 1.00 66.44 95 GLY A O 1
ATOM 713 N N . LYS A 1 96 ? -20.142 1.357 33.154 1.00 59.53 96 LYS A N 1
ATOM 714 C CA . LYS A 1 96 ? -20.957 0.181 33.501 1.00 59.53 96 LYS A CA 1
ATOM 715 C C . LYS A 1 96 ? -20.413 -0.600 34.705 1.00 59.53 96 LYS A C 1
ATOM 717 O O . LYS A 1 96 ? -21.166 -1.368 35.289 1.00 59.53 96 LYS A O 1
ATOM 722 N N . LYS A 1 97 ? -19.137 -0.413 35.071 1.00 57.25 97 LYS A N 1
ATOM 723 C CA . LYS A 1 97 ? -18.507 -1.075 36.228 1.00 57.25 97 LYS A CA 1
ATOM 724 C C . LYS A 1 97 ? -18.745 -0.356 37.559 1.00 57.25 97 LYS A C 1
ATOM 726 O O . LYS A 1 97 ? -18.597 -0.987 38.589 1.00 57.25 97 LYS A O 1
ATOM 731 N N . GLU A 1 98 ? -19.124 0.920 37.541 1.00 53.38 98 GLU A N 1
ATOM 732 C CA . GLU A 1 98 ? -19.399 1.702 38.761 1.00 53.38 98 GLU A CA 1
ATOM 733 C C . GLU A 1 98 ? -20.822 1.490 39.312 1.00 53.38 98 GLU A C 1
ATOM 735 O O . GLU A 1 98 ? -21.119 1.862 40.440 1.00 53.38 98 GLU A O 1
ATOM 740 N N . LYS A 1 99 ? -21.717 0.875 38.524 1.00 50.41 99 LYS A N 1
ATOM 741 C CA . LYS A 1 99 ? -23.115 0.605 38.908 1.00 50.41 99 LYS A CA 1
ATOM 742 C C . LYS A 1 99 ? -23.400 -0.865 39.256 1.00 50.41 99 LYS A C 1
ATOM 744 O O . LYS A 1 99 ? -24.570 -1.242 39.281 1.00 50.41 99 LYS A O 1
ATOM 749 N N . ALA A 1 100 ? -22.365 -1.685 39.440 1.00 45.44 100 ALA A N 1
ATOM 750 C CA . ALA A 1 100 ? -22.475 -3.101 39.795 1.00 45.44 100 ALA A CA 1
ATOM 751 C C . ALA A 1 100 ? -21.907 -3.353 41.192 1.00 45.44 100 ALA A C 1
ATOM 753 O O . ALA A 1 100 ? -20.849 -2.758 41.492 1.00 45.44 100 ALA A O 1
#